Protein AF-A0A812LIA9-F1 (afdb_monomer_lite)

Structure (mmCIF, N/CA/C/O backbone):
data_AF-A0A812LIA9-F1
#
_entry.id   AF-A0A812LIA9-F1
#
loop_
_atom_site.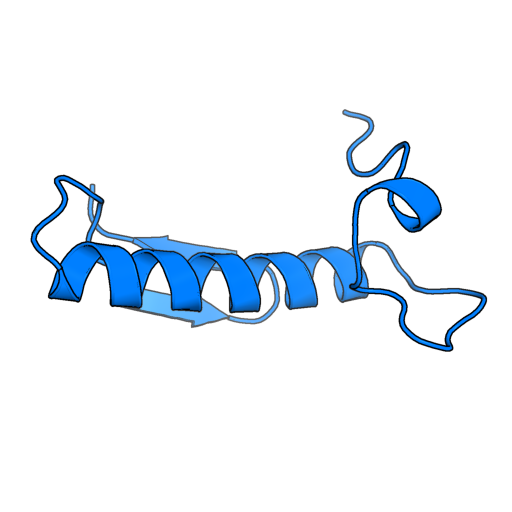group_PDB
_atom_site.id
_atom_site.type_symbol
_atom_site.label_atom_id
_atom_site.label_alt_id
_atom_site.label_comp_id
_atom_site.label_asym_id
_atom_site.label_entity_id
_atom_site.label_seq_id
_atom_site.pdbx_PDB_ins_code
_atom_site.Cartn_x
_atom_site.Cartn_y
_atom_site.Cartn_z
_atom_site.occupancy
_atom_site.B_iso_or_equiv
_atom_site.auth_seq_id
_atom_site.auth_comp_id
_atom_site.auth_asym_id
_atom_site.auth_atom_id
_atom_site.pdbx_PDB_model_num
ATOM 1 N N . ARG A 1 1 ? 12.495 13.056 -3.532 1.00 57.72 1 ARG A N 1
ATOM 2 C CA . ARG A 1 1 ? 12.485 11.806 -2.723 1.00 57.72 1 ARG A CA 1
ATOM 3 C C . ARG A 1 1 ? 12.754 10.626 -3.657 1.00 57.72 1 ARG A C 1
ATOM 5 O O . ARG A 1 1 ? 12.048 10.524 -4.647 1.00 57.72 1 ARG A O 1
ATOM 12 N N . ILE A 1 2 ? 13.749 9.769 -3.391 1.00 60.09 2 ILE A N 1
ATOM 13 C CA . ILE A 1 2 ? 13.988 8.551 -4.195 1.00 60.09 2 ILE A CA 1
ATOM 14 C C . ILE A 1 2 ? 13.458 7.355 -3.405 1.00 60.09 2 ILE A C 1
ATOM 16 O O . ILE A 1 2 ? 14.147 6.792 -2.557 1.00 60.09 2 ILE A O 1
ATOM 20 N N . SER A 1 3 ? 12.197 7.016 -3.650 1.00 64.12 3 SER A N 1
ATOM 21 C CA . SER A 1 3 ? 11.576 5.796 -3.133 1.00 64.12 3 SER A CA 1
ATOM 22 C C . SER A 1 3 ? 12.132 4.580 -3.897 1.00 64.12 3 SER A C 1
ATOM 24 O O . SER A 1 3 ? 12.632 4.737 -4.999 1.00 64.12 3 SER A O 1
ATOM 26 N N . PHE A 1 4 ? 12.072 3.362 -3.349 1.00 64.69 4 PHE A N 1
ATOM 27 C CA . PHE A 1 4 ? 12.304 2.132 -4.130 1.00 64.69 4 PHE A CA 1
ATOM 28 C C . PHE A 1 4 ? 13.727 1.870 -4.706 1.00 64.69 4 PHE A C 1
ATOM 30 O O . PHE A 1 4 ? 13.871 1.287 -5.777 1.00 64.69 4 PHE A O 1
ATOM 37 N N . ARG A 1 5 ? 14.803 2.212 -3.982 1.00 69.44 5 ARG A N 1
ATOM 38 C CA . ARG A 1 5 ? 16.197 2.017 -4.458 1.00 69.44 5 ARG A CA 1
ATOM 39 C C . ARG A 1 5 ? 16.664 0.556 -4.615 1.00 69.44 5 ARG A C 1
ATOM 41 O O . ARG A 1 5 ? 17.535 0.304 -5.433 1.00 69.44 5 ARG A O 1
ATOM 48 N N . ALA A 1 6 ? 16.090 -0.394 -3.871 1.00 69.62 6 ALA A N 1
ATOM 49 C CA . ALA A 1 6 ? 16.525 -1.801 -3.841 1.00 69.62 6 ALA A CA 1
ATOM 50 C C . ALA A 1 6 ? 15.352 -2.784 -4.023 1.00 69.62 6 ALA A C 1
ATOM 52 O O . ALA A 1 6 ? 15.207 -3.748 -3.275 1.00 69.62 6 ALA A O 1
ATOM 53 N N . ILE A 1 7 ? 14.448 -2.514 -4.973 1.00 69.56 7 ILE A N 1
ATOM 54 C CA . ILE A 1 7 ? 13.240 -3.342 -5.151 1.00 69.56 7 ILE A CA 1
ATOM 55 C C . ILE A 1 7 ? 13.594 -4.783 -5.510 1.00 69.56 7 ILE A C 1
ATOM 57 O O . ILE A 1 7 ? 13.041 -5.688 -4.905 1.00 69.56 7 ILE A O 1
ATOM 61 N N . LYS A 1 8 ? 14.505 -4.994 -6.470 1.00 64.44 8 LYS A N 1
ATOM 62 C CA . LYS A 1 8 ? 14.851 -6.341 -6.954 1.00 64.44 8 LYS A CA 1
ATOM 63 C C . LYS A 1 8 ? 15.435 -7.238 -5.860 1.00 64.44 8 LYS A C 1
ATOM 65 O O . LYS A 1 8 ? 15.282 -8.444 -5.936 1.00 64.44 8 LYS A O 1
ATOM 70 N N . GLU A 1 9 ? 16.082 -6.643 -4.862 1.00 66.94 9 GLU A N 1
ATOM 71 C CA . GLU A 1 9 ? 16.768 -7.365 -3.790 1.00 66.94 9 GLU A CA 1
ATOM 72 C C . GLU A 1 9 ? 15.884 -7.536 -2.547 1.00 66.94 9 GLU A C 1
ATOM 74 O O . GLU A 1 9 ? 15.879 -8.591 -1.924 1.00 66.94 9 GLU A O 1
ATOM 79 N N . LYS A 1 10 ? 15.100 -6.510 -2.182 1.00 66.00 10 LYS A N 1
ATOM 80 C CA . LYS A 1 10 ? 14.350 -6.487 -0.913 1.00 66.00 10 LYS A CA 1
ATOM 81 C C . LYS A 1 10 ? 12.849 -6.730 -1.053 1.00 66.00 10 LYS A C 1
ATOM 83 O O . LYS A 1 10 ? 12.154 -6.783 -0.039 1.00 66.00 10 LYS A O 1
ATOM 88 N N . ARG A 1 11 ? 12.300 -6.783 -2.273 1.00 67.50 11 ARG A N 1
ATOM 89 C CA . ARG A 1 11 ? 10.845 -6.819 -2.501 1.00 67.50 11 ARG A CA 1
ATOM 90 C C . ARG A 1 11 ? 10.442 -7.801 -3.594 1.00 67.50 11 ARG A C 1
ATOM 92 O O . ARG A 1 11 ? 10.761 -7.628 -4.762 1.00 67.50 11 ARG A O 1
ATOM 99 N N . ASP A 1 12 ? 9.565 -8.726 -3.225 1.00 67.69 12 ASP A N 1
ATOM 100 C CA . ASP A 1 12 ? 8.986 -9.750 -4.106 1.00 67.69 12 ASP A CA 1
ATOM 101 C C . ASP A 1 12 ? 7.873 -9.222 -5.053 1.00 67.69 12 ASP A C 1
ATOM 103 O O . ASP A 1 12 ? 6.999 -9.943 -5.525 1.00 67.69 12 ASP A O 1
ATOM 107 N N . TYR A 1 13 ? 7.840 -7.913 -5.328 1.00 66.94 13 TYR A N 1
ATOM 108 C CA . TYR A 1 13 ? 6.769 -7.314 -6.141 1.00 66.94 13 TYR A CA 1
ATOM 109 C C . TYR A 1 13 ? 6.947 -7.545 -7.642 1.00 66.94 13 TYR A C 1
ATOM 111 O O . TYR A 1 13 ? 5.968 -7.489 -8.387 1.00 66.94 13 TYR A O 1
ATOM 119 N N . LEU A 1 14 ? 8.181 -7.779 -8.101 1.00 65.25 14 LEU A N 1
ATOM 120 C CA . LEU A 1 14 ? 8.449 -7.975 -9.524 1.00 65.25 14 LEU A CA 1
ATOM 121 C C . LEU A 1 14 ? 8.240 -9.413 -9.995 1.00 65.25 14 LEU A C 1
ATOM 123 O O . LEU A 1 14 ? 8.055 -9.569 -11.197 1.00 65.25 14 LEU A O 1
ATOM 127 N N . ARG A 1 15 ? 8.191 -10.428 -9.117 1.00 68.06 15 ARG A N 1
ATOM 128 C CA . ARG A 1 15 ? 8.132 -11.856 -9.500 1.00 68.06 15 ARG A CA 1
ATOM 129 C C . ARG A 1 15 ? 9.006 -12.147 -10.740 1.00 68.06 15 ARG A C 1
ATOM 131 O O . ARG A 1 15 ? 10.224 -12.119 -10.646 1.00 68.06 15 ARG A O 1
ATOM 138 N N . HIS A 1 16 ? 8.385 -12.339 -11.913 1.00 66.38 16 HIS A N 1
ATOM 139 C CA . HIS A 1 16 ? 9.031 -12.646 -13.201 1.00 66.38 16 HIS A CA 1
ATOM 140 C C . HIS A 1 16 ? 9.189 -11.456 -14.165 1.00 66.38 16 HIS A C 1
ATOM 142 O O . HIS A 1 16 ? 9.572 -11.638 -15.320 1.00 66.38 16 HIS A O 1
ATOM 148 N N . ARG A 1 17 ? 8.847 -10.231 -13.760 1.00 68.69 17 ARG A N 1
ATOM 149 C CA . ARG A 1 17 ? 8.912 -9.056 -14.637 1.00 68.69 17 ARG A CA 1
ATOM 150 C C . ARG A 1 17 ? 10.293 -8.413 -14.569 1.00 68.69 17 ARG A C 1
ATOM 152 O O . ARG A 1 17 ? 10.802 -8.114 -13.495 1.00 68.69 17 ARG A O 1
ATOM 159 N N . VAL A 1 18 ? 10.870 -8.142 -15.737 1.00 65.88 18 VAL A N 1
ATOM 160 C CA . VAL A 1 18 ? 12.173 -7.464 -15.867 1.00 65.88 18 VAL A CA 1
ATOM 161 C C . VAL A 1 18 ? 12.039 -5.953 -15.636 1.00 65.88 18 VAL A C 1
ATOM 163 O O . VAL A 1 18 ? 12.938 -5.322 -15.072 1.00 65.88 18 VAL A O 1
ATOM 166 N N . HIS A 1 19 ? 10.879 -5.391 -16.000 1.00 67.44 19 HIS A N 1
ATOM 167 C CA . HIS A 1 19 ? 10.550 -3.973 -15.884 1.00 67.44 19 HIS A CA 1
ATOM 168 C C . HIS A 1 19 ? 9.169 -3.783 -15.245 1.00 67.44 19 HIS A C 1
ATOM 170 O O . HIS A 1 19 ? 8.210 -4.480 -15.579 1.00 67.44 19 HIS A O 1
ATOM 176 N N . ALA A 1 20 ? 9.064 -2.815 -14.337 1.00 76.31 20 ALA A N 1
ATOM 177 C CA . ALA A 1 20 ? 7.811 -2.393 -13.726 1.00 76.31 20 ALA A CA 1
ATOM 178 C C . ALA A 1 20 ? 7.838 -0.877 -13.510 1.00 76.31 20 ALA A C 1
ATOM 180 O O . ALA A 1 20 ? 8.866 -0.319 -13.123 1.00 76.31 20 ALA A O 1
ATOM 181 N N . SER A 1 21 ? 6.710 -0.204 -13.750 1.00 84.12 21 SER A N 1
ATOM 182 C CA . SER A 1 21 ? 6.597 1.228 -13.477 1.00 84.12 21 SER A CA 1
ATOM 183 C C . SER A 1 21 ? 6.472 1.485 -11.976 1.00 84.12 21 SER A C 1
ATOM 185 O O . SER A 1 21 ? 5.963 0.662 -11.211 1.00 84.12 21 SER A O 1
ATOM 187 N N . TRP A 1 22 ? 6.906 2.662 -11.542 1.00 82.94 22 TRP A N 1
ATOM 188 C CA . TRP A 1 22 ? 6.859 3.053 -10.134 1.00 82.94 22 TRP A CA 1
ATOM 189 C C . TRP A 1 22 ? 5.427 3.118 -9.601 1.00 82.94 22 TRP A C 1
ATOM 191 O O . TRP A 1 22 ? 5.175 2.691 -8.479 1.00 82.94 22 TRP A O 1
ATOM 201 N N . MET A 1 23 ? 4.476 3.563 -10.426 1.00 87.00 23 MET A N 1
ATOM 202 C CA . MET A 1 23 ? 3.050 3.571 -10.083 1.00 87.00 23 MET A CA 1
ATOM 203 C C . MET A 1 23 ? 2.491 2.158 -9.894 1.00 87.00 23 MET A C 1
ATOM 205 O O . MET A 1 23 ? 1.708 1.925 -8.975 1.00 87.00 23 MET A O 1
ATOM 209 N N . TYR A 1 24 ? 2.913 1.196 -10.720 1.00 86.56 24 TYR A N 1
ATOM 210 C CA . TYR A 1 24 ? 2.515 -0.201 -10.553 1.00 86.56 24 TYR A CA 1
ATOM 211 C C . TYR A 1 24 ? 3.082 -0.793 -9.257 1.00 86.56 24 TYR A C 1
ATOM 213 O O . TYR A 1 24 ? 2.370 -1.461 -8.510 1.00 86.56 24 TYR A O 1
ATOM 221 N N . MET A 1 25 ? 4.341 -0.488 -8.940 1.00 85.38 25 MET A N 1
ATOM 222 C CA . MET A 1 25 ? 4.974 -0.947 -7.700 1.00 85.38 25 MET A CA 1
ATOM 223 C C . MET A 1 25 ? 4.353 -0.305 -6.458 1.00 85.38 25 MET A C 1
ATOM 225 O O . MET A 1 25 ?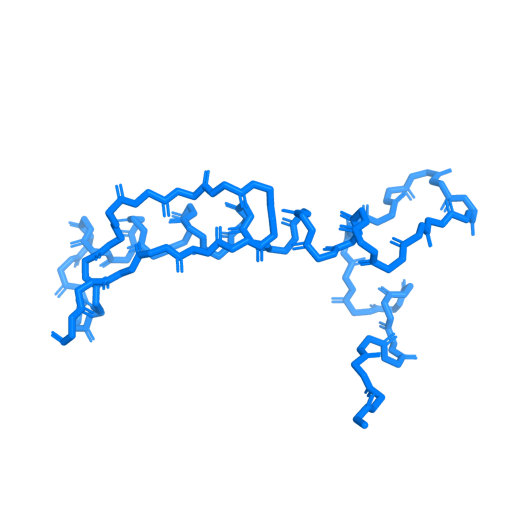 4.144 -0.990 -5.459 1.00 85.38 25 MET A O 1
ATOM 229 N N . ALA A 1 26 ? 3.996 0.977 -6.532 1.00 88.81 26 ALA A N 1
ATOM 230 C CA . ALA A 1 26 ? 3.256 1.656 -5.475 1.00 88.81 26 ALA A CA 1
ATOM 231 C C . ALA A 1 26 ? 1.867 1.030 -5.270 1.00 88.81 26 ALA A C 1
ATOM 233 O O . ALA A 1 26 ? 1.449 0.848 -4.131 1.00 88.81 26 ALA A O 1
ATOM 234 N N . LYS A 1 27 ? 1.190 0.616 -6.353 1.00 90.69 27 LYS A N 1
ATOM 235 C CA . LYS A 1 27 ? -0.085 -0.109 -6.263 1.00 90.69 27 LYS A CA 1
ATOM 236 C C . LYS A 1 27 ? 0.051 -1.437 -5.513 1.00 90.69 27 LYS A C 1
ATOM 238 O O . LYS A 1 27 ? -0.736 -1.720 -4.616 1.00 90.69 27 LYS A O 1
ATOM 243 N N . LEU A 1 28 ? 1.049 -2.247 -5.866 1.00 89.19 28 LEU A N 1
ATOM 244 C CA . LEU A 1 28 ? 1.284 -3.533 -5.199 1.00 89.19 28 LEU A CA 1
ATOM 245 C C . LEU A 1 28 ? 1.667 -3.364 -3.723 1.00 89.19 28 LEU A C 1
ATOM 247 O O . LEU A 1 28 ? 1.222 -4.143 -2.883 1.00 89.19 28 LEU A O 1
ATOM 251 N N . ALA A 1 29 ? 2.467 -2.343 -3.408 1.00 88.50 29 ALA A N 1
ATOM 252 C CA . ALA A 1 29 ? 2.837 -2.030 -2.033 1.00 88.50 29 ALA A CA 1
ATOM 253 C C . ALA A 1 29 ? 1.610 -1.640 -1.194 1.00 88.50 29 ALA A C 1
ATOM 255 O O . ALA A 1 29 ? 1.399 -2.232 -0.141 1.00 88.50 29 ALA A O 1
ATOM 256 N N . ALA A 1 30 ? 0.766 -0.733 -1.698 1.00 92.75 30 ALA A N 1
ATOM 257 C CA . ALA A 1 30 ? -0.448 -0.293 -1.009 1.00 92.75 30 ALA A CA 1
ATOM 258 C C . ALA A 1 30 ? -1.419 -1.450 -0.721 1.00 92.75 30 ALA A C 1
ATOM 260 O O . ALA A 1 30 ? -1.945 -1.554 0.384 1.00 92.75 30 ALA A O 1
ATOM 261 N N . ALA A 1 31 ? -1.615 -2.359 -1.683 1.00 92.88 31 ALA A N 1
ATOM 262 C CA . ALA A 1 31 ? -2.459 -3.539 -1.486 1.00 92.88 31 ALA A CA 1
ATOM 263 C C . ALA A 1 31 ? -1.923 -4.460 -0.372 1.00 92.88 3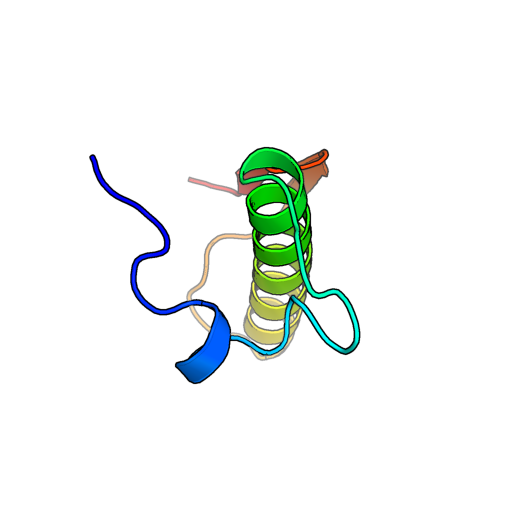1 ALA A C 1
ATOM 265 O O . ALA A 1 31 ? -2.691 -4.978 0.439 1.00 92.88 31 ALA A O 1
ATOM 266 N N . LYS A 1 32 ? -0.598 -4.646 -0.306 1.00 91.44 32 LYS A N 1
ATOM 267 C CA . LYS A 1 32 ? 0.039 -5.477 0.723 1.00 91.44 32 LYS A CA 1
ATOM 268 C C . LYS A 1 32 ? -0.002 -4.813 2.103 1.00 91.44 32 LYS A C 1
ATOM 270 O O . LYS A 1 32 ? -0.272 -5.490 3.089 1.00 91.44 32 LYS A O 1
ATOM 275 N N . GLU A 1 33 ? 0.224 -3.503 2.172 1.00 92.88 33 GLU A N 1
ATOM 276 C CA . GLU A 1 33 ? 0.118 -2.725 3.413 1.00 92.88 33 GLU A CA 1
ATOM 277 C C . GLU A 1 33 ? -1.303 -2.762 3.985 1.00 92.88 33 GLU A C 1
ATOM 279 O O . GLU A 1 33 ? -1.462 -3.020 5.174 1.00 92.88 33 GLU A O 1
ATOM 284 N N . PHE A 1 34 ? -2.332 -2.607 3.146 1.00 94.56 34 PHE A N 1
ATOM 285 C CA . PHE A 1 34 ? -3.729 -2.731 3.574 1.00 94.56 34 PHE A CA 1
ATOM 286 C C . PHE A 1 34 ? -4.040 -4.121 4.149 1.00 94.56 34 PHE A C 1
ATOM 288 O O . PHE A 1 34 ? -4.638 -4.231 5.21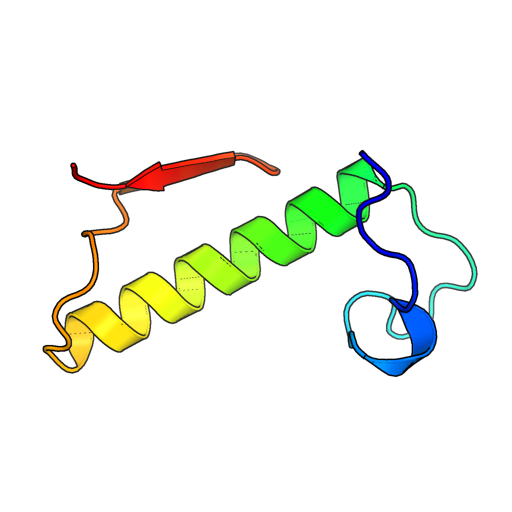8 1.00 94.56 34 PHE A O 1
ATOM 295 N N . ALA A 1 35 ? -3.586 -5.186 3.478 1.00 93.62 35 ALA A N 1
ATOM 296 C CA . ALA A 1 35 ? -3.782 -6.557 3.948 1.00 93.62 35 ALA A CA 1
ATOM 297 C C . ALA A 1 35 ? -3.104 -6.814 5.305 1.00 93.62 35 ALA A C 1
ATOM 299 O O . ALA A 1 35 ? -3.715 -7.410 6.190 1.00 93.62 35 ALA A O 1
ATOM 300 N N . TYR A 1 36 ? -1.873 -6.329 5.496 1.00 94.25 36 TYR A N 1
ATOM 301 C CA . TYR A 1 36 ? -1.192 -6.442 6.786 1.00 94.25 36 TYR A CA 1
ATOM 302 C C . TYR A 1 36 ? -1.864 -5.619 7.873 1.00 94.25 36 TYR A C 1
ATOM 304 O O . TYR A 1 36 ? -2.012 -6.107 8.985 1.00 94.25 36 TYR A O 1
ATOM 312 N N . MET A 1 37 ? -2.287 -4.394 7.567 1.00 94.69 37 MET A N 1
ATOM 313 C CA . MET A 1 37 ? -2.968 -3.544 8.539 1.00 94.69 37 MET A CA 1
ATOM 314 C C . MET A 1 37 ? -4.272 -4.188 9.012 1.00 94.69 37 MET A C 1
ATOM 316 O O . MET A 1 37 ? -4.571 -4.146 10.201 1.00 94.69 37 MET A O 1
ATOM 320 N N . LYS A 1 38 ? -5.002 -4.849 8.105 1.00 94.19 38 LYS A N 1
ATOM 321 C CA . LYS A 1 38 ? -6.204 -5.610 8.449 1.00 94.19 38 LYS A CA 1
ATOM 322 C C . LYS A 1 38 ? -5.875 -6.792 9.362 1.00 94.19 38 LYS A C 1
ATOM 324 O O . LYS A 1 38 ? -6.431 -6.875 10.446 1.00 94.19 38 LYS A O 1
ATOM 329 N N . ALA A 1 39 ? -4.909 -7.628 8.978 1.00 95.25 39 ALA A N 1
ATOM 330 C CA . ALA A 1 39 ? -4.493 -8.772 9.791 1.00 95.25 39 ALA A CA 1
ATOM 331 C C . ALA A 1 39 ? -3.998 -8.351 11.188 1.00 95.25 39 ALA A C 1
ATOM 333 O O . ALA A 1 39 ? -4.387 -8.935 12.188 1.00 95.25 39 ALA A O 1
ATOM 334 N N . LEU A 1 40 ? -3.187 -7.293 11.278 1.00 95.12 40 LEU A N 1
ATOM 335 C CA . LEU A 1 40 ? -2.701 -6.766 12.557 1.00 95.12 40 LEU A CA 1
ATOM 336 C C . LEU A 1 40 ? -3.833 -6.204 13.420 1.00 95.12 40 LEU A C 1
ATOM 338 O O . LEU A 1 40 ? -3.784 -6.319 14.644 1.00 95.12 40 LEU A O 1
ATOM 342 N N . LYS A 1 41 ? -4.844 -5.591 12.797 1.00 92.81 41 LYS A N 1
ATOM 343 C CA . LYS A 1 41 ? -6.012 -5.088 13.516 1.00 92.81 41 LYS A CA 1
ATOM 344 C C . LYS A 1 41 ? -6.851 -6.232 14.082 1.00 92.81 41 LYS A C 1
ATOM 346 O O . LYS A 1 41 ? -7.285 -6.127 15.226 1.00 92.81 41 LYS A O 1
ATOM 351 N N . ASP A 1 42 ? -7.029 -7.297 13.305 1.00 92.81 42 ASP A N 1
ATOM 352 C CA . ASP A 1 42 ? -7.765 -8.500 13.708 1.00 92.81 42 ASP A CA 1
ATOM 353 C C . ASP A 1 42 ? -7.064 -9.220 14.878 1.00 92.81 42 ASP A C 1
ATOM 355 O O . ASP A 1 42 ? -7.724 -9.689 15.801 1.00 92.81 42 ASP A O 1
ATOM 359 N N . GLU A 1 43 ? -5.728 -9.207 14.905 1.00 94.62 43 GLU A N 1
ATOM 360 C CA . GLU A 1 43 ? -4.897 -9.725 16.008 1.00 94.62 43 GLU A CA 1
ATOM 361 C C . GLU A 1 43 ? -4.819 -8.779 17.231 1.00 94.62 43 GLU A C 1
ATOM 363 O O . GLU A 1 43 ? -4.134 -9.067 18.212 1.00 94.62 43 GLU A O 1
ATOM 368 N N . GLY A 1 44 ? -5.501 -7.628 17.204 1.00 92.62 44 GLY A N 1
ATOM 369 C CA . GLY A 1 44 ? -5.594 -6.715 18.350 1.00 92.62 44 GLY A CA 1
ATOM 370 C C . GLY A 1 44 ? -4.390 -5.790 18.563 1.00 92.62 44 GLY A C 1
ATOM 371 O O . GLY A 1 44 ? -4.294 -5.143 19.608 1.00 92.62 44 GLY A O 1
ATOM 372 N N . PHE A 1 45 ? -3.480 -5.671 17.591 1.00 94.00 45 PHE A N 1
ATOM 373 C CA . PHE A 1 45 ? -2.371 -4.717 17.684 1.00 94.00 45 PHE A CA 1
ATOM 374 C C . PHE A 1 45 ? -2.870 -3.259 17.614 1.00 94.00 45 PHE A C 1
ATOM 376 O O . PHE A 1 45 ? -3.868 -2.970 16.939 1.00 94.00 45 PHE A O 1
ATOM 383 N N . PRO A 1 46 ? -2.169 -2.298 18.258 1.00 92.69 46 PRO A N 1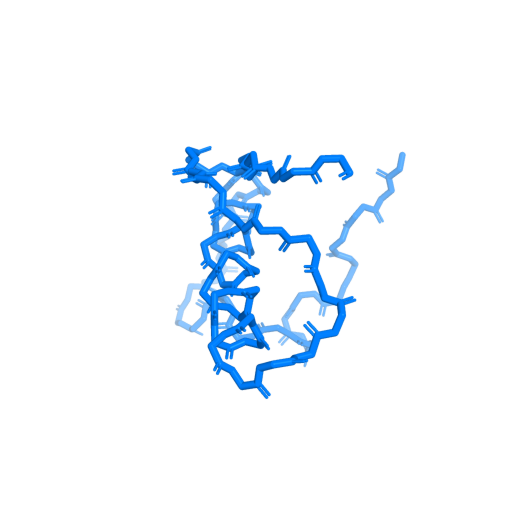
ATOM 384 C CA . PRO A 1 46 ? -2.519 -0.879 18.217 1.00 92.69 46 PRO A CA 1
ATOM 385 C C . PRO A 1 46 ? -2.114 -0.253 16.873 1.00 92.69 46 PRO A C 1
ATOM 387 O O . PRO A 1 46 ? -1.182 0.545 16.785 1.00 92.69 46 PRO A O 1
ATOM 390 N N . VAL A 1 47 ? -2.812 -0.644 15.808 1.00 92.75 47 VAL A N 1
ATOM 391 C CA . VAL A 1 47 ? -2.665 -0.090 14.459 1.00 92.75 47 VAL A CA 1
ATOM 392 C C . VAL A 1 47 ? -3.904 0.729 14.068 1.00 92.75 47 VAL A C 1
ATOM 394 O O . VAL A 1 47 ? -5.018 0.418 14.525 1.00 92.75 47 VAL A O 1
ATOM 397 N N . PRO A 1 48 ? -3.739 1.759 13.213 1.00 92.62 48 PRO A N 1
ATOM 398 C CA . PRO A 1 48 ? -4.858 2.460 12.589 1.00 92.62 48 PRO A CA 1
ATOM 399 C C . PRO A 1 48 ? -5.797 1.485 11.877 1.00 92.62 48 PRO A C 1
ATOM 401 O O . PRO A 1 48 ? -5.353 0.487 11.307 1.00 92.62 48 PRO A O 1
ATOM 404 N N . SER A 1 49 ? -7.101 1.754 11.912 1.00 91.50 49 SER A N 1
ATOM 405 C CA . SER A 1 49 ? -8.079 0.913 11.224 1.00 91.50 49 SER A CA 1
ATOM 406 C C . SER A 1 49 ? -8.026 1.197 9.717 1.00 91.50 49 SER A C 1
ATOM 408 O O . SER A 1 49 ? -8.225 2.350 9.319 1.00 91.50 49 SER A O 1
ATOM 410 N N . PRO A 1 50 ? -7.748 0.192 8.868 1.00 93.56 50 PRO A N 1
ATOM 411 C CA . PRO A 1 50 ? -7.761 0.374 7.424 1.00 93.56 50 PRO A CA 1
ATOM 412 C C . PRO A 1 50 ? -9.210 0.491 6.932 1.00 93.56 50 PRO A C 1
ATOM 414 O O . PRO A 1 50 ? -10.021 -0.396 7.190 1.00 93.56 50 PRO A O 1
ATOM 417 N N . ILE A 1 51 ? -9.532 1.575 6.221 1.00 93.62 51 ILE A N 1
ATOM 418 C CA . ILE A 1 51 ? -10.889 1.856 5.725 1.00 93.62 51 ILE A CA 1
ATOM 419 C C . ILE A 1 51 ? -11.035 1.340 4.296 1.00 93.62 51 ILE A C 1
ATOM 421 O O . ILE A 1 51 ? -11.878 0.490 4.025 1.00 93.62 51 ILE A O 1
ATOM 425 N N . ASP A 1 52 ? -10.197 1.836 3.383 1.00 93.69 52 ASP A N 1
ATOM 426 C CA . ASP A 1 52 ? -10.238 1.445 1.975 1.00 93.69 52 ASP A CA 1
ATOM 427 C C . ASP A 1 52 ? -8.871 1.616 1.297 1.00 93.69 52 ASP A C 1
ATOM 429 O O . ASP A 1 52 ? -7.983 2.328 1.779 1.00 93.69 52 ASP A O 1
ATOM 433 N N . GLN A 1 53 ? -8.694 0.958 0.157 1.00 95.19 53 GLN A N 1
ATOM 434 C CA . GLN A 1 53 ? -7.476 0.966 -0.633 1.00 95.19 53 GLN A CA 1
ATOM 435 C C . GLN A 1 53 ? -7.818 1.184 -2.106 1.00 95.19 53 GLN A C 1
ATOM 437 O O . GLN A 1 53 ? -8.433 0.339 -2.750 1.00 95.19 53 GLN A O 1
ATOM 442 N N . ASN A 1 54 ? -7.336 2.288 -2.682 1.00 95.00 54 ASN A N 1
ATOM 443 C CA . ASN A 1 54 ? -7.507 2.564 -4.105 1.00 95.00 54 ASN A CA 1
ATOM 444 C C . ASN A 1 54 ? -6.158 2.739 -4.808 1.00 95.00 54 ASN A C 1
ATOM 446 O O . ASN A 1 54 ? -5.423 3.708 -4.599 1.00 95.00 54 ASN A O 1
ATOM 450 N N . ARG A 1 55 ? -5.839 1.790 -5.696 1.00 94.31 55 ARG A N 1
ATOM 451 C CA . ARG A 1 55 ? -4.579 1.719 -6.455 1.00 94.31 55 ARG A CA 1
ATOM 452 C C . ARG A 1 55 ? -3.353 1.775 -5.550 1.00 94.31 55 ARG A C 1
ATOM 454 O O . ARG A 1 55 ? -2.928 0.736 -5.083 1.00 94.31 55 ARG A O 1
ATOM 461 N N . HIS A 1 56 ? -2.764 2.946 -5.356 1.00 93.25 56 HIS A N 1
ATOM 462 C CA . HIS A 1 56 ? -1.538 3.148 -4.582 1.00 93.25 56 HIS A CA 1
ATOM 463 C C . HIS A 1 56 ? -1.777 3.960 -3.303 1.00 93.25 56 HIS A C 1
ATOM 465 O O . HIS A 1 56 ? -0.825 4.245 -2.583 1.00 93.25 56 HIS A O 1
ATOM 471 N N . ALA A 1 57 ? -3.026 4.347 -3.043 1.00 94.50 57 ALA A N 1
ATOM 472 C CA . ALA A 1 57 ? -3.434 5.043 -1.839 1.00 94.50 57 ALA A CA 1
ATOM 473 C C . ALA A 1 57 ? -4.159 4.074 -0.898 1.00 94.50 57 ALA A C 1
ATOM 475 O O . ALA A 1 57 ? -4.859 3.160 -1.349 1.00 94.50 57 ALA A O 1
ATOM 476 N N . VAL A 1 58 ? -3.976 4.300 0.400 1.00 94.62 58 VAL A N 1
ATOM 477 C CA . VAL A 1 58 ? -4.675 3.623 1.494 1.00 94.62 58 VAL A CA 1
ATOM 478 C C . VAL A 1 58 ? -5.278 4.709 2.373 1.00 94.62 58 VAL A C 1
ATOM 480 O O . VAL A 1 58 ? -4.585 5.661 2.735 1.00 94.62 58 VAL A O 1
ATOM 483 N N . VAL A 1 59 ? -6.553 4.562 2.705 1.00 94.75 59 VAL A N 1
ATOM 484 C CA . VAL A 1 59 ? -7.261 5.400 3.670 1.00 94.75 59 VAL A CA 1
ATOM 485 C C . VAL A 1 59 ? -7.336 4.627 4.981 1.00 94.75 59 VAL A C 1
ATOM 487 O O . VAL A 1 59 ? -7.765 3.473 5.004 1.00 94.75 59 VAL A O 1
ATOM 490 N N . MET A 1 60 ? -6.905 5.259 6.067 1.00 95.06 60 MET A N 1
ATOM 491 C CA . MET A 1 60 ? -6.899 4.688 7.413 1.00 95.06 60 MET A CA 1
ATOM 492 C C . MET A 1 60 ? -7.459 5.698 8.415 1.00 95.06 60 MET A C 1
ATOM 494 O O . MET A 1 60 ? -7.509 6.894 8.119 1.00 95.06 60 MET A O 1
ATOM 498 N N . SER A 1 61 ? -7.894 5.217 9.579 1.00 89.94 61 SER A N 1
ATOM 499 C CA . SER A 1 61 ? -8.309 6.086 10.684 1.00 89.94 61 SER A CA 1
ATOM 500 C C . SER A 1 61 ? -7.146 6.957 11.174 1.00 89.94 61 SER A C 1
ATOM 502 O O . SER A 1 61 ? -5.990 6.542 11.085 1.00 89.94 61 SER A O 1
ATOM 504 N N . PHE A 1 62 ? -7.460 8.144 11.697 1.00 7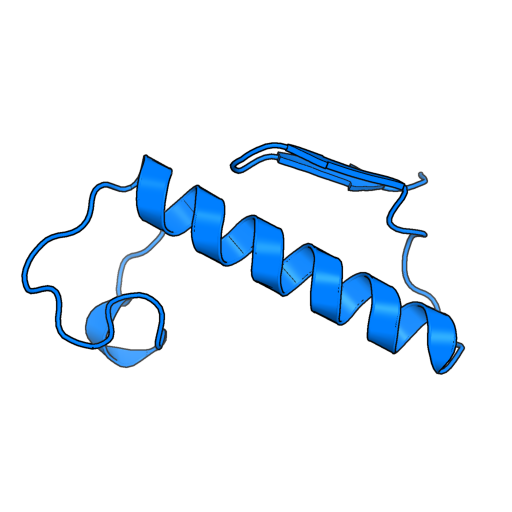7.06 62 PHE A N 1
ATOM 505 C CA . PHE A 1 62 ? -6.491 8.993 12.397 1.00 77.06 62 PHE A CA 1
ATOM 506 C C . PHE A 1 62 ? -6.148 8.417 13.776 1.00 77.06 62 PHE A C 1
ATOM 508 O O . PHE A 1 62 ? -7.054 7.799 14.385 1.00 77.06 62 PHE A O 1
#

InterPro domains:
  IPR018934 RIO-type domain [PF01163] (3-62)

Sequence (62 aa):
RISFRAIKEKRDYLRHRVHASWMYMAKLAAAKEFAYMKALKDEGFPVPSPIDQNRHAVVMSF

Radius of gyration: 13.3 Å; chains: 1; bounding box: 28×24×34 Å

Organism: Symbiodinium pilosum (NCBI:txid2952)

Foldseek 3Di:
DDPDPPCVPPHCQQVPNPDDDPLQVLQVVQVVVLVVLCVCVVVPHPGWAWDDTDRNDTDTHD

pLDDT: mean 83.69, std 12.36, range [57.72, 95.25]

Secondary structure (DSSP, 8-state):
----TTHHHH-TTSTT-S---HHHHHHHHHHHHHHHHHHHHHTT-S-PPEEEEETTEEEE--